Protein AF-A0AAG2UW87-F1 (afdb_monomer_lite)

Radius of gyration: 26.85 Å; chains: 1; bounding box: 68×66×51 Å

InterPro domains:
  IPR021859 XRN2-binding (XTBD) domain [PF11952] (39-91)
  IPR021859 XRN2-binding (XTBD) domain [PS51827] (38-104)

Secondary structure (DSSP, 8-state):
-----------S--PPPPPPPPPPPPPPPPPPPPHHHHHTT--TT--HHHHHHHHHHHHHHGGGS-GGGHHHHHHHHHHHHHHHHHHHHHHGGGS---------

pLDDT: mean 72.26, std 14.1, range [41.16, 89.75]

Structure (mmCIF, N/CA/C/O backbone):
data_AF-A0AAG2UW87-F1
#
_entry.id   AF-A0AAG2UW87-F1
#
loop_
_atom_site.group_PDB
_atom_site.id
_atom_site.type_symbol
_atom_site.label_atom_id
_atom_site.label_alt_id
_atom_site.label_comp_id
_atom_site.label_asym_id
_atom_site.label_entity_id
_atom_site.label_seq_id
_atom_site.pdbx_PDB_ins_code
_atom_site.Cartn_x
_atom_site.Cartn_y
_atom_site.Cartn_z
_atom_site.occupancy
_atom_site.B_iso_or_equiv
_atom_site.auth_seq_id
_atom_site.auth_comp_id
_atom_site.auth_asym_id
_atom_site.auth_atom_id
_atom_site.pdbx_PDB_model_num
ATOM 1 N N . MET A 1 1 ? 57.127 -53.146 5.539 1.00 41.16 1 MET A N 1
ATOM 2 C CA . MET A 1 1 ? 57.085 -51.710 5.195 1.00 41.16 1 MET A CA 1
ATOM 3 C C . MET A 1 1 ? 56.036 -51.546 4.105 1.00 41.16 1 MET A C 1
ATOM 5 O O . MET A 1 1 ? 56.104 -52.314 3.159 1.00 41.16 1 MET A O 1
ATOM 9 N N . ALA A 1 2 ? 55.094 -50.611 4.292 1.00 43.88 2 ALA A N 1
ATOM 10 C CA . ALA A 1 2 ? 53.933 -50.288 3.440 1.00 43.88 2 ALA A CA 1
ATOM 11 C C . ALA A 1 2 ? 52.874 -51.414 3.327 1.00 43.88 2 ALA A C 1
ATOM 13 O O . ALA A 1 2 ? 53.189 -52.532 2.960 1.00 43.88 2 ALA A O 1
ATOM 14 N N . GLY A 1 3 ? 51.601 -51.244 3.682 1.00 46.25 3 GLY A N 1
ATOM 15 C CA . GLY A 1 3 ? 50.778 -50.036 3.718 1.00 46.25 3 GLY A CA 1
ATOM 16 C C . GLY A 1 3 ? 49.658 -50.217 2.693 1.00 46.25 3 GLY A C 1
ATOM 17 O O . GLY A 1 3 ? 49.881 -49.994 1.512 1.00 46.25 3 GLY A O 1
ATOM 18 N N . GLY A 1 4 ? 48.475 -50.657 3.125 1.00 48.31 4 GLY A N 1
ATOM 19 C CA . GLY A 1 4 ? 47.350 -50.936 2.228 1.00 48.31 4 GLY A CA 1
ATOM 20 C C . GLY A 1 4 ? 46.016 -50.824 2.956 1.00 48.31 4 GLY A C 1
ATOM 21 O O . GLY A 1 4 ? 45.537 -51.793 3.524 1.00 48.31 4 GLY A O 1
ATOM 22 N N . ARG A 1 5 ? 45.504 -49.590 2.983 1.00 55.47 5 ARG A N 1
ATOM 23 C CA . ARG A 1 5 ? 44.273 -49.054 3.595 1.00 55.47 5 ARG A CA 1
ATOM 24 C C . ARG A 1 5 ? 43.124 -50.046 3.833 1.00 55.47 5 ARG A C 1
ATOM 26 O O . ARG A 1 5 ? 42.602 -50.658 2.910 1.00 55.47 5 ARG A O 1
ATOM 33 N N . LEU A 1 6 ? 42.650 -50.030 5.080 1.00 53.38 6 LEU A N 1
ATOM 34 C CA . LEU A 1 6 ? 41.305 -50.420 5.498 1.00 53.38 6 LEU A CA 1
ATOM 35 C C . LEU A 1 6 ? 40.268 -49.692 4.624 1.00 53.38 6 LEU A C 1
ATOM 37 O O . LEU A 1 6 ? 40.163 -48.466 4.681 1.00 53.38 6 LEU A O 1
ATOM 41 N N . LEU A 1 7 ? 39.502 -50.433 3.823 1.00 56.31 7 LEU A N 1
ATOM 42 C CA . LEU A 1 7 ? 38.277 -49.925 3.204 1.00 56.31 7 LEU A CA 1
ATOM 43 C C . LEU A 1 7 ? 37.167 -49.945 4.259 1.00 56.31 7 LEU A C 1
ATOM 45 O O . LEU A 1 7 ? 36.341 -50.851 4.318 1.00 56.31 7 LEU A O 1
ATOM 49 N N . LEU A 1 8 ? 37.199 -48.937 5.128 1.00 56.84 8 LEU A N 1
ATOM 50 C 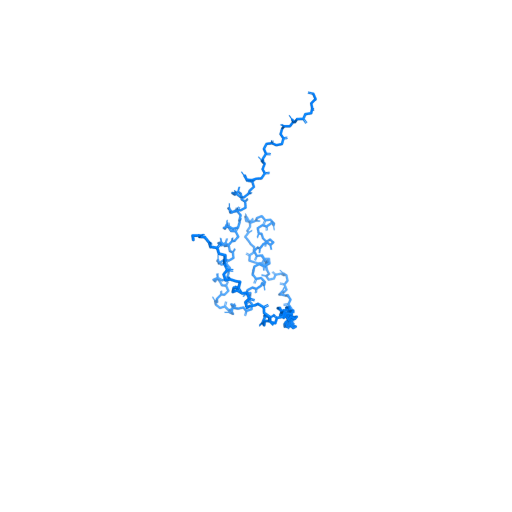CA . LEU A 1 8 ? 36.054 -48.521 5.923 1.00 56.84 8 LEU A CA 1
ATOM 51 C C . LEU A 1 8 ? 35.110 -47.763 4.979 1.00 56.84 8 LEU A C 1
ATOM 53 O O . LEU A 1 8 ? 35.346 -46.598 4.681 1.00 56.84 8 LEU A O 1
ATOM 57 N N . GLY A 1 9 ? 34.097 -48.446 4.456 1.00 50.06 9 GLY A N 1
ATOM 58 C CA . GLY A 1 9 ? 33.089 -47.861 3.569 1.00 50.06 9 GLY A CA 1
ATOM 59 C C . GLY A 1 9 ? 31.711 -48.402 3.914 1.00 50.06 9 GLY A C 1
ATOM 60 O O . GLY A 1 9 ? 31.131 -49.178 3.160 1.00 50.06 9 GLY A O 1
ATOM 61 N N . GLY A 1 10 ? 31.245 -48.082 5.120 1.00 58.00 10 GLY A N 1
ATOM 62 C CA . GLY A 1 10 ? 29.874 -48.335 5.538 1.00 58.00 10 GLY A CA 1
ATOM 63 C C . GLY A 1 10 ? 28.964 -47.242 4.994 1.00 58.00 10 GLY A C 1
ATOM 64 O O . GLY A 1 10 ? 28.747 -46.255 5.679 1.00 58.00 10 GLY A O 1
ATOM 65 N N . ASP A 1 11 ? 28.415 -47.441 3.797 1.00 59.94 11 ASP A N 1
ATOM 66 C CA . ASP A 1 11 ? 27.489 -46.489 3.161 1.00 59.94 11 ASP A CA 1
ATOM 67 C C . ASP A 1 11 ? 26.263 -47.196 2.550 1.00 59.94 11 ASP A C 1
ATOM 69 O O . ASP A 1 11 ? 25.766 -46.813 1.496 1.00 59.94 11 ASP A O 1
ATOM 73 N N . PHE A 1 12 ? 25.752 -48.259 3.188 1.00 60.62 12 PHE A N 1
ATOM 74 C CA . PHE A 1 12 ? 24.575 -48.992 2.682 1.00 60.62 12 PHE A CA 1
ATOM 75 C C . PHE A 1 12 ? 23.243 -48.653 3.385 1.00 60.62 12 PHE A C 1
ATOM 77 O O . PHE A 1 12 ? 22.250 -49.339 3.176 1.00 60.62 12 PHE A O 1
ATOM 84 N N . LEU A 1 13 ? 23.170 -47.605 4.215 1.00 60.62 13 LEU A N 1
ATOM 85 C CA . LEU A 1 13 ? 21.932 -47.258 4.942 1.00 60.62 13 LEU A CA 1
ATOM 86 C C . LEU A 1 13 ? 21.593 -45.759 4.957 1.00 60.62 13 LEU A C 1
ATOM 88 O O . LEU A 1 13 ? 21.037 -45.269 5.937 1.00 60.62 13 LEU A O 1
ATOM 92 N N . SER A 1 14 ? 21.870 -45.020 3.880 1.00 62.53 14 SER A N 1
ATOM 93 C CA . SER A 1 14 ? 21.255 -43.694 3.728 1.00 62.53 14 SER A CA 1
ATOM 94 C C . SER A 1 14 ? 19.947 -43.835 2.941 1.00 62.53 14 SER A C 1
ATOM 96 O O . SER A 1 14 ? 20.006 -44.135 1.744 1.00 62.53 14 SER A O 1
ATOM 98 N N . PRO A 1 15 ? 18.759 -43.701 3.569 1.00 72.62 15 PRO A N 1
ATOM 99 C CA . PRO A 1 15 ? 17.513 -43.664 2.816 1.00 72.62 15 PRO A CA 1
ATOM 100 C C . PRO A 1 15 ? 17.548 -42.474 1.845 1.00 72.62 15 PRO A C 1
ATOM 102 O O . PRO A 1 15 ? 18.114 -41.427 2.176 1.00 72.62 15 PRO A O 1
ATOM 105 N N . PRO A 1 16 ? 16.958 -42.611 0.645 1.00 77.38 16 PRO A N 1
ATOM 106 C CA . PRO A 1 16 ? 16.906 -41.510 -0.304 1.00 77.38 16 PRO A CA 1
ATOM 107 C C . PRO A 1 16 ? 16.221 -40.293 0.342 1.00 77.38 16 PRO A C 1
ATOM 109 O O . PRO A 1 16 ? 15.277 -40.469 1.121 1.00 77.38 16 PRO A O 1
ATOM 112 N N . PRO A 1 17 ? 16.669 -39.062 0.034 1.00 79.00 17 PRO A N 1
ATOM 113 C CA . PRO A 1 17 ? 16.019 -37.863 0.542 1.00 79.00 17 PRO A CA 1
ATOM 114 C C . PRO A 1 17 ? 14.552 -37.855 0.101 1.00 79.00 17 PRO A C 1
ATOM 116 O O . PRO A 1 17 ? 14.243 -38.071 -1.072 1.00 79.00 17 PRO A O 1
ATOM 119 N N . LEU A 1 18 ? 13.644 -37.633 1.055 1.00 82.56 18 LEU A N 1
ATOM 120 C CA . LEU A 1 18 ? 12.216 -37.519 0.768 1.00 82.56 18 LEU A CA 1
ATOM 121 C C . LEU A 1 18 ? 11.970 -36.357 -0.211 1.00 82.56 18 LEU A C 1
ATOM 123 O O . LEU A 1 18 ? 12.632 -35.319 -0.102 1.00 82.56 18 LEU A O 1
ATOM 127 N N . PRO A 1 19 ? 11.015 -36.497 -1.149 1.00 83.75 19 PRO A N 1
ATOM 128 C CA . PRO A 1 19 ? 10.620 -35.386 -2.003 1.00 83.75 19 PRO A CA 1
ATOM 129 C C . PRO A 1 19 ? 10.057 -34.233 -1.152 1.00 83.75 19 PRO A C 1
ATOM 131 O O . PRO A 1 19 ? 9.465 -34.483 -0.096 1.00 83.75 19 PRO A O 1
ATOM 134 N N . PRO A 1 20 ? 10.209 -32.972 -1.594 1.00 82.00 20 PRO A N 1
ATOM 135 C CA . PRO A 1 20 ? 9.618 -31.839 -0.895 1.00 82.00 20 PRO A CA 1
ATOM 136 C C . PRO A 1 20 ? 8.095 -32.002 -0.846 1.00 82.00 20 PRO A C 1
ATOM 138 O O . PRO A 1 20 ? 7.459 -32.272 -1.867 1.00 82.00 20 PRO A O 1
ATOM 141 N N . LEU A 1 21 ? 7.506 -31.847 0.345 1.00 82.75 21 LEU A N 1
ATOM 142 C CA . LEU A 1 21 ? 6.052 -31.808 0.485 1.00 82.75 21 LEU A CA 1
ATOM 143 C C . LEU A 1 21 ? 5.473 -30.653 -0.351 1.00 82.75 21 LEU A C 1
ATOM 145 O O . LEU A 1 21 ? 6.087 -29.581 -0.411 1.00 82.75 21 LEU A O 1
ATOM 149 N N . PRO A 1 22 ? 4.289 -30.832 -0.968 1.00 83.56 22 PRO A N 1
ATOM 150 C CA . PRO A 1 22 ? 3.595 -29.728 -1.613 1.00 83.56 22 PRO A CA 1
ATOM 151 C C . PRO A 1 22 ? 3.289 -28.638 -0.574 1.00 83.56 22 PRO A C 1
ATOM 153 O O . PRO A 1 22 ? 2.975 -28.963 0.578 1.00 83.56 22 PRO A O 1
ATOM 156 N N . PRO A 1 23 ? 3.369 -27.349 -0.951 1.00 80.12 23 PRO A N 1
ATOM 157 C CA . PRO A 1 23 ? 2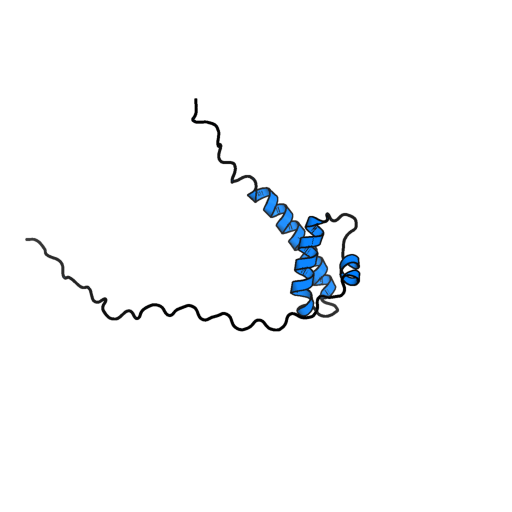.988 -26.278 -0.047 1.00 80.12 23 PRO A CA 1
ATOM 158 C C . PRO A 1 23 ? 1.520 -26.462 0.369 1.00 80.12 23 PRO A C 1
ATOM 160 O O . PRO A 1 23 ? 0.700 -26.882 -0.456 1.00 80.12 23 PRO A O 1
ATOM 163 N N . PRO A 1 24 ? 1.167 -26.164 1.632 1.00 83.00 24 PRO A N 1
ATOM 164 C CA . PRO A 1 24 ? -0.226 -26.181 2.052 1.00 83.00 24 PRO A CA 1
ATOM 165 C C . PRO A 1 24 ? -1.050 -25.236 1.162 1.00 83.00 24 PRO A C 1
ATOM 167 O O . PRO A 1 24 ? -0.512 -24.236 0.671 1.00 83.00 24 PRO A O 1
ATOM 170 N N . PRO A 1 25 ? -2.347 -25.520 0.946 1.00 82.19 25 PRO A N 1
ATOM 171 C CA . PRO A 1 25 ? -3.215 -24.604 0.222 1.00 82.19 25 PRO A CA 1
ATOM 172 C C . PRO A 1 25 ? -3.184 -23.243 0.922 1.00 82.19 25 PRO A C 1
ATOM 174 O O . PRO A 1 25 ? -3.436 -23.145 2.125 1.00 82.19 25 PRO A O 1
ATOM 177 N N . LEU A 1 26 ? -2.821 -22.204 0.168 1.00 78.06 26 LEU A N 1
ATOM 178 C CA . LEU A 1 26 ? -2.813 -20.836 0.672 1.00 78.06 26 LEU A CA 1
ATOM 179 C C . LEU A 1 26 ? -4.226 -20.492 1.172 1.00 78.06 26 LEU A C 1
ATOM 181 O O . LEU A 1 26 ? -5.200 -20.813 0.482 1.00 78.06 26 LEU A O 1
ATOM 185 N N . PRO A 1 27 ? -4.366 -19.850 2.346 1.00 81.44 27 PRO A N 1
ATOM 186 C CA . PRO A 1 27 ? -5.660 -19.338 2.768 1.00 81.44 27 PRO A CA 1
ATOM 187 C C . PRO A 1 27 ? -6.208 -18.383 1.694 1.00 81.44 27 PRO A C 1
ATOM 189 O O . PRO A 1 27 ? -5.420 -17.713 1.016 1.00 81.44 27 PRO A O 1
ATOM 192 N N . PRO A 1 28 ? -7.539 -18.309 1.518 1.00 79.56 28 PRO A N 1
ATOM 193 C CA . PRO A 1 28 ? -8.138 -17.382 0.570 1.00 79.56 28 PRO A CA 1
ATOM 194 C C . PRO A 1 28 ? -7.671 -15.961 0.896 1.00 79.56 28 PRO A C 1
ATOM 196 O O . PRO A 1 28 ? -7.843 -15.481 2.018 1.00 79.56 28 PRO A O 1
ATOM 199 N N . LEU A 1 29 ? -7.030 -15.316 -0.081 1.00 72.00 29 LEU A N 1
ATOM 200 C CA . LEU A 1 29 ? -6.551 -13.947 0.053 1.00 72.00 29 LEU A CA 1
ATOM 201 C C . LEU A 1 29 ? -7.761 -13.045 0.358 1.00 72.00 29 LEU A C 1
ATOM 203 O O . LEU A 1 29 ? -8.770 -13.155 -0.348 1.00 72.00 29 LEU A O 1
ATOM 207 N N . PRO A 1 30 ? -7.707 -12.178 1.388 1.00 76.69 30 PRO A N 1
ATOM 208 C CA . PRO A 1 30 ? -8.781 -11.228 1.638 1.00 76.69 30 PRO A CA 1
ATOM 209 C C . PRO A 1 30 ? -9.037 -10.383 0.381 1.00 76.69 30 PRO A C 1
ATOM 211 O O . PRO A 1 30 ? -8.098 -10.125 -0.382 1.00 76.69 30 PRO A O 1
ATOM 214 N N . PRO A 1 31 ? -10.293 -9.959 0.144 1.00 75.38 31 PRO A N 1
ATOM 215 C CA . PRO A 1 31 ? -10.616 -9.129 -1.005 1.00 75.38 31 PRO A CA 1
ATOM 216 C C . PRO A 1 31 ? -9.707 -7.893 -1.007 1.00 75.38 31 PRO A C 1
ATOM 218 O O . PRO A 1 31 ? -9.482 -7.3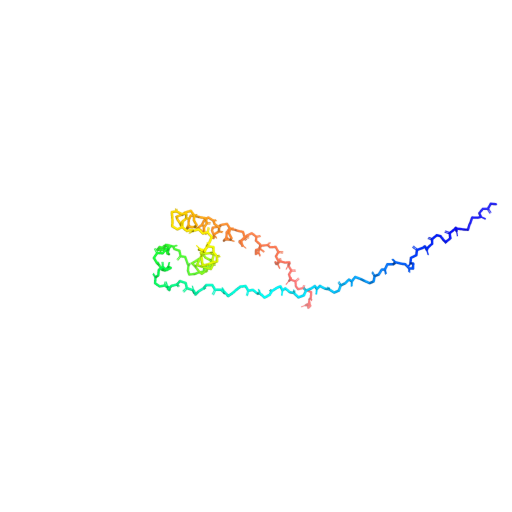08 0.060 1.00 75.38 31 PRO A O 1
ATOM 221 N N . PRO A 1 32 ? -9.157 -7.506 -2.173 1.00 68.56 32 PRO A N 1
ATOM 222 C CA . PRO A 1 32 ? -8.310 -6.330 -2.252 1.00 68.56 32 PRO A CA 1
ATOM 223 C C . PRO A 1 32 ? -9.100 -5.126 -1.721 1.00 68.56 32 PRO A C 1
ATOM 225 O O . PRO A 1 32 ? -10.275 -4.968 -2.074 1.00 68.56 32 PRO A O 1
ATOM 228 N N . PRO A 1 33 ? -8.500 -4.292 -0.854 1.00 63.94 33 PRO A N 1
ATOM 229 C CA . PRO A 1 33 ? -9.163 -3.087 -0.390 1.00 63.94 33 PRO A CA 1
ATOM 230 C C . PRO A 1 33 ? -9.548 -2.228 -1.603 1.00 63.94 33 PRO A C 1
ATOM 232 O O . PRO A 1 33 ? -8.805 -2.207 -2.591 1.00 63.94 33 PRO A O 1
ATOM 235 N N . PRO A 1 34 ? -10.701 -1.538 -1.557 1.00 65.19 34 PRO A N 1
ATOM 236 C CA . PRO A 1 34 ? -11.153 -0.715 -2.666 1.00 65.19 34 PRO A CA 1
ATOM 237 C C . PRO A 1 34 ? -10.060 0.298 -3.022 1.00 65.19 34 PRO A C 1
ATOM 239 O O . PRO A 1 34 ? -9.634 1.092 -2.184 1.00 65.19 34 PRO A O 1
ATOM 242 N N . GLU A 1 35 ? -9.622 0.264 -4.282 1.00 59.12 35 GLU A N 1
ATOM 243 C CA . GLU A 1 35 ? -8.575 1.120 -4.850 1.00 59.12 35 GLU A CA 1
ATOM 244 C C . GLU A 1 35 ? -8.649 2.618 -4.469 1.00 59.12 35 GLU A C 1
ATOM 246 O O . GLU A 1 35 ? -7.581 3.184 -4.222 1.00 59.12 35 GLU A O 1
ATOM 251 N N . PRO A 1 36 ? -9.827 3.272 -4.309 1.00 61.62 36 PRO A N 1
ATOM 252 C CA . PRO A 1 36 ? -9.884 4.676 -3.877 1.00 61.62 36 PRO A CA 1
ATOM 253 C C . PRO A 1 36 ? -9.301 4.951 -2.484 1.00 61.62 36 PRO A C 1
ATOM 255 O O . PRO A 1 36 ? -8.837 6.060 -2.235 1.00 61.62 36 PRO A O 1
ATOM 258 N N . VAL A 1 37 ? -9.291 3.969 -1.576 1.00 67.25 37 VAL A N 1
ATOM 259 C CA . VAL A 1 37 ? -8.711 4.142 -0.230 1.00 67.25 37 VAL A CA 1
ATOM 260 C C . VAL A 1 37 ? -7.186 4.123 -0.289 1.00 67.25 37 VAL A C 1
ATOM 262 O O . VAL A 1 37 ? -6.526 4.732 0.540 1.00 67.25 37 VAL A O 1
ATOM 265 N N . LEU A 1 38 ? -6.602 3.445 -1.278 1.00 71.94 38 LEU A N 1
ATOM 266 C CA . LEU A 1 38 ? -5.150 3.372 -1.416 1.00 71.94 38 LEU A CA 1
ATOM 267 C C . LEU A 1 38 ? -4.593 4.685 -1.961 1.00 71.94 38 LEU A C 1
ATOM 269 O O . LEU A 1 38 ? -3.603 5.181 -1.437 1.00 71.94 38 LEU A O 1
ATOM 273 N N . GLU A 1 39 ? -5.249 5.282 -2.959 1.00 80.19 39 GLU A N 1
ATOM 274 C CA . GLU A 1 39 ? -4.831 6.566 -3.546 1.00 80.19 39 GLU A CA 1
ATOM 275 C C . GLU A 1 39 ? -4.741 7.693 -2.502 1.00 80.19 39 GLU A C 1
ATOM 277 O O . GLU A 1 39 ? -3.903 8.581 -2.627 1.00 80.19 39 GLU A O 1
ATOM 282 N N . GLN A 1 40 ? -5.515 7.621 -1.413 1.00 82.81 40 GLN A N 1
ATOM 283 C CA . GLN A 1 40 ? -5.441 8.590 -0.313 1.00 82.81 40 GLN A CA 1
ATOM 284 C C . GLN A 1 40 ? -4.104 8.542 0.462 1.00 82.81 40 GLN A C 1
ATOM 286 O O . GLN A 1 40 ? -3.777 9.478 1.190 1.00 82.81 40 GLN A O 1
ATOM 291 N N . TRP A 1 41 ? -3.347 7.444 0.351 1.00 82.81 41 TRP A N 1
ATOM 292 C CA . TRP A 1 41 ? -2.052 7.243 1.015 1.00 82.81 41 TRP A CA 1
ATOM 293 C C . TRP A 1 41 ? -0.852 7.560 0.1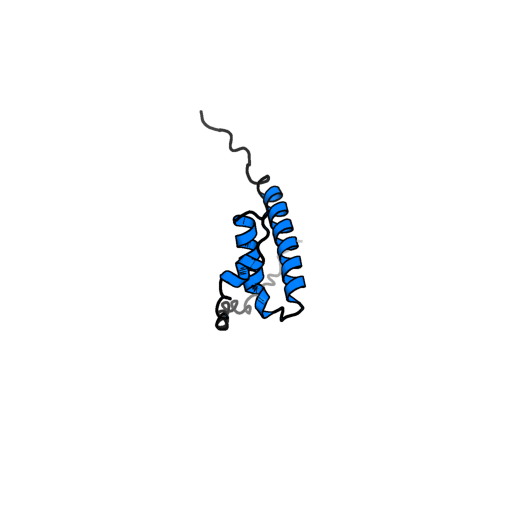13 1.00 82.81 41 TRP A C 1
ATOM 295 O O . TRP A 1 41 ? 0.297 7.502 0.570 1.00 82.81 41 TRP A O 1
ATOM 305 N N . ARG A 1 42 ? -1.107 7.893 -1.156 1.00 84.94 42 ARG A N 1
ATOM 306 C CA . ARG A 1 42 ? -0.088 8.295 -2.125 1.00 84.94 42 ARG A CA 1
ATOM 307 C C . ARG A 1 42 ? 0.411 9.706 -1.814 1.00 84.94 42 ARG A C 1
ATOM 309 O O . ARG A 1 42 ? -0.386 10.616 -1.586 1.00 84.94 42 ARG A O 1
ATOM 316 N N . TYR A 1 43 ? 1.728 9.919 -1.846 1.00 84.12 43 TYR A N 1
ATOM 317 C CA . TYR A 1 43 ? 2.279 11.274 -1.728 1.00 84.12 43 TYR A CA 1
ATOM 318 C C . TYR A 1 43 ? 2.279 11.993 -3.082 1.00 84.12 43 TYR A C 1
ATOM 320 O O . TYR A 1 43 ? 2.578 11.400 -4.115 1.00 84.12 43 TYR A O 1
ATOM 328 N N . SER A 1 44 ? 2.026 13.305 -3.086 1.00 79.44 44 SER A N 1
ATOM 329 C CA . SER A 1 44 ? 2.006 14.117 -4.318 1.00 79.44 44 SER A CA 1
ATOM 330 C C . SER A 1 44 ? 3.352 14.172 -5.053 1.00 79.44 44 SER A C 1
ATOM 332 O O . SER A 1 44 ? 3.389 14.477 -6.238 1.00 79.44 44 SER A O 1
ATOM 334 N N . HIS A 1 45 ? 4.455 13.908 -4.348 1.00 79.31 45 HIS A N 1
ATOM 335 C CA . HIS A 1 45 ? 5.823 13.918 -4.875 1.00 79.31 45 HIS A CA 1
ATOM 336 C C . HIS A 1 45 ? 6.386 12.502 -5.113 1.00 79.31 45 HIS A C 1
ATOM 338 O O . HIS A 1 45 ? 7.577 12.352 -5.374 1.00 79.31 45 HIS A O 1
ATOM 344 N N . GLU A 1 46 ? 5.555 11.463 -4.997 1.00 79.81 46 GLU A N 1
ATOM 345 C CA . GLU A 1 46 ? 5.947 10.067 -5.210 1.00 79.81 46 GLU A CA 1
ATOM 346 C C . GLU A 1 46 ? 5.796 9.665 -6.686 1.00 79.81 46 GLU A C 1
ATOM 348 O O . GLU A 1 46 ? 4.766 9.915 -7.319 1.00 79.81 46 GLU A O 1
ATOM 353 N N . SER A 1 47 ? 6.822 9.005 -7.233 1.00 83.75 47 SER A N 1
ATOM 354 C CA . SER A 1 47 ? 6.800 8.479 -8.607 1.00 83.75 47 SER A CA 1
ATOM 355 C C . SER A 1 47 ? 5.880 7.258 -8.726 1.00 83.75 47 SER A C 1
ATOM 357 O O . SER A 1 47 ? 5.758 6.487 -7.776 1.00 83.75 47 SER A O 1
ATOM 359 N N . ASP A 1 48 ? 5.305 6.994 -9.904 1.00 84.19 48 ASP A N 1
ATOM 360 C CA . ASP A 1 48 ? 4.393 5.849 -10.108 1.00 84.19 48 ASP A CA 1
ATOM 361 C C . ASP A 1 48 ? 5.022 4.494 -9.748 1.00 84.19 48 ASP A C 1
ATOM 363 O O . ASP A 1 48 ? 4.358 3.616 -9.201 1.00 84.19 48 ASP A O 1
ATOM 367 N N . TRP A 1 49 ? 6.326 4.331 -9.991 1.00 82.12 49 TRP A N 1
ATOM 368 C CA . TRP A 1 49 ? 7.055 3.114 -9.627 1.00 82.12 49 TRP A CA 1
ATOM 369 C C . TRP A 1 49 ? 7.199 2.937 -8.109 1.00 82.12 49 TRP A C 1
ATOM 371 O O . TRP A 1 49 ? 6.982 1.845 -7.581 1.00 82.12 49 TRP A O 1
ATOM 381 N N . GLN A 1 50 ? 7.519 4.024 -7.399 1.00 84.69 50 GLN A N 1
ATOM 382 C CA . GLN A 1 50 ? 7.596 4.037 -5.936 1.00 84.69 50 GLN A CA 1
ATOM 383 C C . GLN A 1 50 ? 6.219 3.727 -5.340 1.00 84.69 50 GLN A C 1
ATOM 385 O O . GLN A 1 50 ? 6.102 2.844 -4.487 1.00 84.69 50 GLN A O 1
ATOM 390 N N . TRP A 1 51 ? 5.176 4.350 -5.896 1.00 87.31 51 TRP A N 1
ATOM 391 C CA . TRP A 1 51 ? 3.798 4.115 -5.492 1.00 87.31 51 TRP A CA 1
ATOM 392 C C . TRP A 1 51 ? 3.370 2.661 -5.712 1.00 87.31 51 TRP A C 1
ATOM 394 O O . TRP A 1 51 ? 2.797 2.048 -4.814 1.00 87.31 51 TRP A O 1
ATOM 404 N N . ALA A 1 52 ? 3.703 2.052 -6.853 1.00 85.75 52 ALA A N 1
ATOM 405 C CA . ALA A 1 52 ? 3.367 0.656 -7.142 1.00 85.75 52 ALA A CA 1
ATOM 406 C C . ALA A 1 52 ? 4.003 -0.333 -6.142 1.00 85.75 52 ALA A C 1
ATOM 408 O O . ALA A 1 52 ? 3.336 -1.259 -5.657 1.00 85.75 52 ALA A O 1
ATOM 409 N N . LEU A 1 53 ? 5.276 -0.121 -5.787 1.00 86.56 53 LEU A N 1
ATOM 410 C CA . LEU A 1 53 ? 5.979 -0.907 -4.767 1.00 86.56 53 LEU A CA 1
ATOM 411 C C . LEU A 1 53 ? 5.339 -0.738 -3.390 1.00 86.56 53 LEU A C 1
ATOM 413 O O . LEU A 1 53 ? 5.051 -1.724 -2.700 1.00 86.56 53 LEU A O 1
ATOM 417 N N . ARG A 1 54 ? 5.077 0.513 -3.014 1.00 89.25 54 ARG A N 1
ATOM 418 C CA . ARG A 1 54 ? 4.516 0.867 -1.716 1.00 89.25 54 A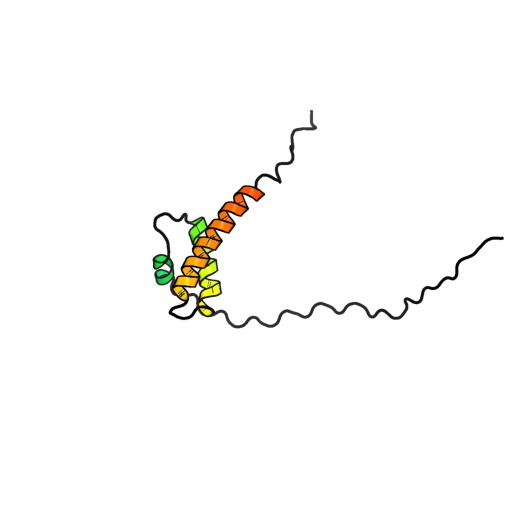RG A CA 1
ATOM 419 C C . ARG A 1 54 ? 3.087 0.347 -1.559 1.00 89.25 54 ARG A C 1
ATOM 421 O O . ARG A 1 54 ? 2.785 -0.300 -0.559 1.00 89.25 54 ARG A O 1
ATOM 428 N N . ARG A 1 55 ? 2.242 0.501 -2.581 1.00 87.00 55 ARG A N 1
ATOM 429 C CA . ARG A 1 55 ? 0.879 -0.053 -2.655 1.00 87.00 55 ARG A CA 1
ATOM 430 C C . ARG A 1 55 ? 0.877 -1.568 -2.457 1.00 87.00 55 ARG A C 1
ATOM 432 O O . ARG A 1 55 ? 0.084 -2.087 -1.669 1.00 87.00 55 ARG A O 1
ATOM 439 N N . SER A 1 56 ? 1.794 -2.273 -3.119 1.00 86.75 56 SER A N 1
ATOM 440 C CA . SER A 1 56 ? 1.953 -3.727 -2.982 1.00 86.75 56 SER A CA 1
ATOM 441 C C . SER A 1 56 ? 2.429 -4.136 -1.584 1.00 86.75 56 SER A C 1
ATOM 443 O O . SER A 1 56 ? 2.074 -5.205 -1.084 1.00 86.75 56 SER A O 1
ATOM 445 N N . PHE A 1 57 ? 3.245 -3.305 -0.932 1.00 87.19 57 PHE A N 1
ATOM 446 C CA . PHE A 1 57 ? 3.668 -3.519 0.450 1.00 87.19 57 PHE A CA 1
ATOM 447 C C . PHE A 1 57 ? 2.507 -3.318 1.430 1.00 87.19 57 PHE A C 1
ATOM 449 O O . PHE A 1 57 ? 2.259 -4.187 2.267 1.00 87.19 57 PHE A O 1
ATOM 456 N N . ILE A 1 58 ? 1.765 -2.219 1.284 1.00 87.00 58 ILE A N 1
ATOM 457 C CA . ILE A 1 58 ? 0.621 -1.876 2.132 1.00 87.00 58 ILE A CA 1
ATOM 458 C C . ILE A 1 58 ? -0.460 -2.955 2.025 1.00 87.00 58 ILE A C 1
ATOM 460 O O . ILE A 1 58 ? -0.871 -3.486 3.050 1.00 87.00 58 ILE A O 1
ATOM 464 N N . CYS A 1 59 ? -0.858 -3.363 0.813 1.00 85.06 59 CYS A N 1
ATOM 465 C CA . CYS A 1 59 ? -1.897 -4.387 0.624 1.00 85.06 59 CYS A CA 1
ATOM 466 C C . CYS A 1 59 ? -1.536 -5.730 1.274 1.00 85.06 59 CYS A C 1
ATOM 468 O O . CYS A 1 59 ? -2.410 -6.404 1.814 1.00 85.06 59 CYS A O 1
ATOM 470 N N . ARG A 1 60 ? -0.253 -6.112 1.252 1.00 85.38 60 ARG A N 1
ATOM 471 C CA . ARG A 1 60 ? 0.221 -7.367 1.854 1.00 85.38 60 ARG A CA 1
ATOM 472 C C . ARG A 1 60 ? 0.260 -7.342 3.375 1.00 85.38 60 ARG A C 1
ATOM 474 O O . ARG A 1 60 ? 0.136 -8.394 3.975 1.00 85.38 60 ARG A O 1
ATOM 481 N N . HIS A 1 61 ? 0.443 -6.180 3.995 1.00 85.44 61 HIS A N 1
ATOM 482 C CA . HIS A 1 61 ? 0.587 -6.079 5.451 1.00 85.44 61 HIS A CA 1
ATOM 483 C C . HIS A 1 61 ? -0.639 -5.469 6.132 1.00 85.44 61 HIS A C 1
ATOM 485 O O . HIS A 1 61 ? -0.728 -5.505 7.356 1.00 85.44 61 HIS A O 1
ATOM 491 N N . LEU A 1 62 ? -1.607 -4.962 5.364 1.00 82.88 62 LEU A N 1
ATOM 492 C CA . LEU A 1 62 ? -2.812 -4.315 5.883 1.00 82.88 62 LEU A CA 1
ATOM 493 C C . LEU A 1 62 ? -3.551 -5.188 6.908 1.00 82.88 62 LEU A C 1
ATOM 495 O O . LEU A 1 62 ? -4.011 -4.698 7.932 1.00 82.88 62 LEU A O 1
ATOM 499 N N . HIS A 1 63 ? -3.621 -6.498 6.653 1.00 80.75 63 HIS A N 1
ATOM 500 C CA . HIS A 1 63 ? -4.302 -7.457 7.525 1.00 80.75 63 HIS A CA 1
ATOM 501 C C . HIS A 1 63 ? -3.600 -7.674 8.876 1.00 80.75 63 HIS A C 1
ATOM 503 O O . HIS A 1 63 ? -4.229 -8.143 9.820 1.00 80.75 63 HIS A O 1
ATOM 509 N N . SER A 1 64 ? -2.307 -7.358 8.977 1.00 83.56 64 SER A N 1
ATOM 510 C CA . SER A 1 64 ? -1.512 -7.519 10.202 1.00 83.56 64 SER A CA 1
ATOM 511 C C . SER A 1 64 ? -1.504 -6.263 11.076 1.00 83.56 64 SER A C 1
ATOM 513 O O . SER A 1 64 ? -1.070 -6.330 12.223 1.00 83.56 64 SER A O 1
ATOM 515 N N . TYR A 1 65 ? -1.982 -5.127 10.556 1.00 80.06 65 TYR A N 1
ATOM 516 C CA . TYR A 1 65 ? -1.933 -3.822 11.221 1.00 80.06 65 TYR A CA 1
ATOM 517 C C . TYR A 1 65 ? -3.341 -3.210 11.329 1.00 80.06 65 TYR A C 1
ATOM 519 O O . TYR A 1 65 ? -3.703 -2.338 10.537 1.00 80.06 65 TYR A O 1
ATOM 527 N N . PRO A 1 66 ? -4.169 -3.646 12.299 1.00 77.50 66 PRO A N 1
ATOM 528 C CA . PRO A 1 66 ? -5.508 -3.098 12.471 1.00 77.50 66 PRO A CA 1
ATOM 529 C C . PRO A 1 66 ? -5.484 -1.676 13.061 1.00 77.50 66 PRO A C 1
ATOM 531 O O . PRO A 1 66 ? -4.808 -1.397 14.053 1.00 77.50 66 PRO A O 1
ATOM 534 N N . GLY A 1 67 ? -6.290 -0.782 12.481 1.00 74.56 67 GLY A N 1
ATOM 535 C CA . GLY A 1 67 ? -6.646 0.517 13.062 1.00 74.56 67 GLY A CA 1
ATOM 536 C C . GLY A 1 67 ? -5.455 1.444 13.321 1.00 74.56 67 GLY A C 1
ATOM 537 O O . GLY A 1 67 ? -4.853 1.963 12.387 1.00 74.56 67 GLY A O 1
ATOM 538 N N . ALA A 1 68 ? -5.126 1.670 14.597 1.00 71.38 68 ALA A N 1
ATOM 539 C CA . ALA A 1 68 ? -4.107 2.633 15.037 1.00 71.38 68 ALA A CA 1
ATOM 540 C C . ALA A 1 68 ? -2.682 2.303 14.555 1.00 71.38 68 ALA A C 1
ATOM 542 O O . ALA A 1 68 ? -1.831 3.185 14.493 1.00 71.38 68 ALA A O 1
ATOM 543 N N . ALA A 1 69 ? -2.425 1.047 14.183 1.00 82.06 69 ALA A N 1
ATOM 544 C CA . ALA A 1 69 ? -1.133 0.621 13.655 1.00 82.06 69 ALA A CA 1
ATOM 545 C C . ALA A 1 69 ? -0.991 0.877 12.138 1.00 82.06 69 ALA A C 1
ATOM 547 O O . ALA A 1 69 ? 0.081 0.668 11.571 1.00 82.06 69 ALA A O 1
ATOM 548 N N . LEU A 1 70 ? -2.049 1.362 11.474 1.00 84.31 70 LEU A N 1
ATOM 549 C CA . LEU A 1 70 ? -2.016 1.713 10.054 1.00 84.31 70 LEU A CA 1
ATOM 550 C C . LEU A 1 70 ? -1.016 2.843 9.777 1.00 84.31 70 LEU A C 1
ATOM 552 O O . LEU A 1 70 ? -0.283 2.776 8.797 1.00 84.31 70 LEU A O 1
ATOM 556 N N . ASP A 1 71 ? -0.922 3.837 10.662 1.00 85.44 71 ASP A N 1
ATOM 557 C CA . ASP A 1 71 ? 0.047 4.932 10.526 1.00 85.44 71 ASP A CA 1
ATOM 558 C C . ASP A 1 71 ? 1.497 4.414 10.567 1.00 85.44 71 ASP A C 1
ATOM 560 O O . ASP A 1 71 ? 2.328 4.776 9.733 1.00 85.44 71 ASP A O 1
ATOM 564 N N . GLN A 1 72 ? 1.769 3.438 11.443 1.00 88.56 72 GLN A N 1
ATOM 565 C CA . GLN A 1 72 ? 3.062 2.749 11.489 1.00 88.56 72 GLN A CA 1
ATOM 566 C C . GLN A 1 72 ? 3.341 1.974 10.199 1.00 88.56 72 GLN A C 1
ATOM 568 O O . GLN A 1 72 ? 4.466 2.004 9.702 1.00 88.56 72 GLN A O 1
ATOM 573 N N . LEU A 1 73 ? 2.332 1.307 9.629 1.00 89.44 73 LEU A N 1
ATOM 574 C CA . LEU A 1 73 ? 2.473 0.618 8.346 1.00 89.44 73 LEU A CA 1
ATOM 575 C C . LEU A 1 73 ? 2.773 1.606 7.207 1.00 89.44 73 LEU A C 1
ATOM 577 O O . LEU A 1 73 ? 3.626 1.333 6.358 1.00 89.44 73 LEU A O 1
ATOM 581 N N . LEU A 1 74 ? 2.112 2.765 7.191 1.00 87.69 74 LEU A N 1
ATOM 582 C CA . LEU A 1 74 ? 2.343 3.809 6.193 1.00 87.69 74 LEU A CA 1
ATOM 583 C C . LEU A 1 74 ? 3.754 4.397 6.305 1.00 87.69 74 LEU A C 1
ATOM 585 O O . LEU A 1 74 ? 4.419 4.540 5.272 1.00 87.69 74 LEU A O 1
ATOM 589 N N . ALA A 1 75 ? 4.232 4.655 7.523 1.00 88.56 75 ALA A N 1
ATOM 590 C CA . ALA A 1 75 ? 5.597 5.105 7.783 1.00 88.56 75 ALA A CA 1
ATOM 591 C C . ALA A 1 75 ? 6.637 4.043 7.379 1.00 88.56 75 ALA A C 1
ATOM 593 O O . ALA A 1 75 ? 7.605 4.351 6.678 1.00 88.56 75 ALA A O 1
ATOM 594 N N . LEU A 1 76 ? 6.407 2.777 7.745 1.00 89.75 76 LEU A N 1
ATOM 595 C CA . LEU A 1 76 ? 7.284 1.659 7.393 1.00 89.75 76 LEU A CA 1
ATOM 596 C C . LEU A 1 76 ? 7.356 1.459 5.877 1.00 89.75 76 LEU A C 1
ATOM 598 O O . LEU A 1 76 ? 8.443 1.281 5.335 1.00 89.75 76 LEU A O 1
ATOM 602 N N . SER A 1 77 ? 6.217 1.533 5.184 1.00 88.81 77 SER A N 1
ATOM 603 C CA . SER A 1 77 ? 6.171 1.401 3.726 1.00 88.81 77 SER A CA 1
ATOM 604 C C . SER A 1 77 ? 6.955 2.514 3.022 1.00 88.81 77 SER A C 1
ATOM 606 O O . SER A 1 77 ? 7.650 2.235 2.053 1.00 88.81 77 SER A O 1
ATOM 608 N N . ALA A 1 78 ? 6.915 3.752 3.530 1.00 86.38 78 ALA A N 1
ATOM 609 C CA . ALA A 1 78 ? 7.686 4.865 2.975 1.00 86.38 78 ALA A CA 1
ATOM 610 C C . ALA A 1 78 ? 9.198 4.666 3.181 1.00 86.38 78 ALA A C 1
ATOM 612 O O . ALA A 1 78 ? 9.981 4.800 2.240 1.00 86.38 78 ALA A O 1
ATOM 613 N N . ALA A 1 79 ? 9.609 4.281 4.394 1.00 86.06 79 ALA A N 1
ATOM 614 C CA . ALA A 1 79 ? 11.008 3.987 4.703 1.00 86.06 79 ALA A CA 1
ATOM 615 C C . ALA A 1 79 ? 11.543 2.795 3.888 1.00 86.06 79 ALA A C 1
ATOM 617 O O . ALA A 1 79 ? 12.667 2.838 3.384 1.00 86.06 79 ALA A O 1
ATOM 618 N N . TRP A 1 80 ? 10.725 1.756 3.709 1.00 86.62 80 TRP A N 1
ATOM 619 C CA . TRP A 1 80 ? 11.072 0.580 2.917 1.00 86.62 80 TRP A CA 1
ATOM 620 C C . TRP A 1 80 ? 11.235 0.915 1.432 1.00 86.62 80 TRP A C 1
ATOM 622 O O . TRP A 1 80 ? 12.251 0.550 0.845 1.00 86.62 80 TRP A O 1
ATOM 632 N N . THR A 1 81 ? 10.303 1.663 0.832 1.00 85.88 81 THR A N 1
ATOM 633 C CA . THR A 1 81 ? 10.420 2.088 -0.573 1.00 85.88 81 THR A CA 1
ATOM 634 C C . THR A 1 81 ? 11.669 2.943 -0.800 1.00 85.88 81 THR A C 1
ATOM 636 O O . THR A 1 81 ? 12.370 2.739 -1.792 1.00 85.88 81 THR A O 1
ATOM 639 N N . ASN A 1 82 ? 12.011 3.828 0.144 1.00 82.12 82 ASN A N 1
ATOM 640 C CA . ASN A 1 82 ? 13.257 4.600 0.091 1.00 82.12 82 ASN A CA 1
ATOM 641 C C . ASN A 1 82 ? 14.497 3.693 0.129 1.00 82.12 82 ASN A C 1
ATOM 643 O O . ASN A 1 82 ? 15.417 3.879 -0.665 1.00 82.12 82 ASN A O 1
ATOM 647 N N . HIS A 1 83 ? 14.513 2.683 1.005 1.00 77.44 83 HIS A N 1
ATOM 648 C CA . HIS A 1 83 ? 15.620 1.730 1.093 1.00 77.44 83 HIS A CA 1
ATOM 649 C C . HIS A 1 83 ? 15.759 0.872 -0.174 1.00 77.44 83 HIS A C 1
ATOM 651 O O . HIS A 1 83 ? 16.870 0.658 -0.652 1.00 77.44 83 HIS A O 1
ATOM 657 N N . VAL A 1 84 ? 14.648 0.395 -0.746 1.00 77.69 84 VAL A N 1
ATOM 658 C CA . VAL A 1 84 ? 14.654 -0.373 -2.004 1.00 77.69 84 VAL A CA 1
ATOM 659 C C . VAL A 1 84 ? 15.166 0.487 -3.158 1.00 77.69 84 VAL A C 1
ATOM 661 O O . VAL A 1 84 ? 16.017 0.031 -3.914 1.00 77.69 84 VAL A O 1
ATOM 664 N N . PHE A 1 85 ? 14.717 1.740 -3.265 1.00 68.50 85 PHE A N 1
ATOM 665 C CA . PHE A 1 85 ? 15.167 2.649 -4.321 1.00 68.50 85 PHE A CA 1
ATOM 666 C C . PHE A 1 85 ? 16.668 2.959 -4.217 1.00 68.50 85 PHE A C 1
ATOM 668 O O . PHE A 1 85 ? 17.383 2.875 -5.213 1.00 68.50 85 PHE A O 1
ATOM 675 N N . LEU A 1 86 ? 17.166 3.245 -3.009 1.00 66.06 86 LEU A N 1
ATOM 676 C CA . LEU A 1 86 ? 18.595 3.467 -2.775 1.00 66.06 86 LEU A CA 1
ATOM 677 C C . LEU A 1 86 ? 19.413 2.197 -3.051 1.00 66.06 86 LEU A C 1
ATOM 679 O O . LEU A 1 86 ? 20.442 2.280 -3.711 1.00 66.06 86 LEU A O 1
ATOM 683 N N . GLY A 1 87 ? 18.935 1.025 -2.624 1.00 61.22 87 GLY A N 1
ATOM 684 C CA . GLY A 1 87 ? 19.599 -0.263 -2.853 1.00 61.22 87 GLY A CA 1
ATOM 685 C C . GLY A 1 87 ? 19.637 -0.700 -4.323 1.00 61.22 87 GLY A C 1
ATOM 686 O O . GLY A 1 87 ? 20.615 -1.313 -4.749 1.00 61.22 87 GLY A O 1
ATOM 687 N N . CYS A 1 88 ? 18.624 -0.357 -5.125 1.00 56.31 88 CYS A N 1
ATOM 688 C CA . CYS A 1 88 ? 18.606 -0.653 -6.560 1.00 56.31 88 CYS A CA 1
ATOM 689 C C . CYS A 1 88 ? 19.684 0.120 -7.333 1.00 56.31 88 CYS A C 1
ATOM 691 O O . CYS A 1 88 ? 20.276 -0.438 -8.254 1.00 56.31 88 CYS A O 1
ATOM 693 N N . SER A 1 89 ? 19.991 1.358 -6.937 1.00 53.12 89 SER A N 1
ATOM 694 C CA . SER A 1 89 ? 21.032 2.167 -7.586 1.00 53.12 89 SER A CA 1
ATOM 695 C C . SER A 1 89 ? 22.446 1.619 -7.362 1.00 53.12 89 SER A C 1
ATOM 697 O O . SER A 1 89 ? 23.279 1.733 -8.252 1.00 53.12 89 SER A O 1
ATOM 699 N N . PHE A 1 90 ? 22.711 0.967 -6.222 1.00 49.41 90 PHE A N 1
ATOM 700 C CA . PHE A 1 90 ? 24.012 0.334 -5.954 1.00 49.41 90 PHE A CA 1
ATOM 701 C C . PHE A 1 90 ? 24.198 -1.012 -6.671 1.00 49.41 90 PHE A C 1
ATOM 703 O O . PHE A 1 90 ? 25.325 -1.437 -6.885 1.00 49.41 90 PHE A O 1
ATOM 710 N N . HIS A 1 91 ? 23.114 -1.689 -7.065 1.00 47.25 91 HIS A N 1
ATOM 711 C CA . HIS A 1 91 ? 23.186 -2.992 -7.741 1.00 47.25 91 HIS A CA 1
ATOM 712 C C . HIS A 1 91 ? 23.241 -2.912 -9.273 1.00 47.25 91 HIS A C 1
ATOM 714 O O . HIS A 1 91 ? 23.542 -3.914 -9.924 1.00 47.25 91 HIS A O 1
ATOM 720 N N . ILE A 1 92 ? 22.955 -1.751 -9.868 1.00 52.22 92 ILE A N 1
ATOM 721 C CA . ILE A 1 92 ? 23.047 -1.568 -11.326 1.00 52.22 92 ILE A CA 1
ATOM 722 C C . ILE A 1 92 ? 24.506 -1.322 -11.764 1.00 52.22 92 ILE A C 1
ATOM 724 O O . ILE A 1 92 ? 24.845 -1.571 -12.917 1.00 52.22 92 ILE A O 1
ATOM 728 N N . GLU A 1 93 ? 25.402 -0.963 -10.839 1.00 52.69 93 GLU A N 1
ATOM 729 C CA . GLU A 1 93 ? 26.822 -0.687 -11.117 1.00 52.69 93 GLU A CA 1
ATOM 730 C C . GLU A 1 93 ? 27.760 -1.911 -10.974 1.00 52.69 93 GLU A C 1
ATOM 732 O O . GLU A 1 93 ? 28.971 -1.754 -10.940 1.00 52.69 93 GLU A O 1
ATOM 737 N N . GLU A 1 94 ? 27.263 -3.155 -10.908 1.00 53.22 94 GLU A N 1
ATOM 738 C CA . GLU A 1 94 ? 28.155 -4.341 -10.842 1.00 53.22 94 GLU A CA 1
ATOM 739 C C . GLU A 1 94 ? 27.828 -5.443 -11.867 1.00 53.22 94 GLU A C 1
ATOM 741 O O . GLU A 1 94 ? 28.203 -6.607 -11.720 1.00 53.22 94 GLU A O 1
ATOM 746 N N . ARG A 1 95 ? 27.152 -5.101 -12.972 1.00 48.97 95 ARG A N 1
ATOM 747 C CA . ARG A 1 95 ? 26.987 -6.046 -14.095 1.00 48.97 95 ARG A CA 1
ATOM 748 C C . ARG A 1 95 ? 27.300 -5.531 -15.490 1.00 48.97 95 ARG A C 1
ATOM 750 O O . ARG A 1 95 ? 27.138 -6.290 -16.442 1.00 48.97 95 ARG A O 1
ATOM 757 N N . GLU A 1 96 ? 27.874 -4.342 -15.622 1.00 51.47 96 GLU A N 1
ATOM 758 C CA . GLU A 1 96 ? 28.615 -3.991 -16.835 1.00 51.47 96 GLU A CA 1
ATOM 759 C C . GLU A 1 96 ? 30.087 -4.365 -16.660 1.00 51.47 96 GLU A C 1
ATOM 761 O O . GLU A 1 96 ? 30.989 -3.536 -16.558 1.00 51.47 96 GLU A O 1
ATOM 766 N N . GLY A 1 97 ? 30.334 -5.679 -16.655 1.00 52.25 97 GLY A N 1
ATOM 767 C CA . GLY A 1 97 ? 31.635 -6.172 -17.077 1.00 52.25 97 GLY A CA 1
ATOM 768 C C . GLY A 1 97 ? 31.934 -5.583 -18.462 1.00 52.25 97 GLY A C 1
ATOM 769 O O . GLY A 1 97 ? 31.030 -5.519 -19.298 1.00 52.25 97 GLY A O 1
ATOM 770 N N . PRO A 1 98 ? 33.163 -5.117 -18.725 1.00 52.62 98 PRO A N 1
ATOM 771 C CA . PRO A 1 98 ? 33.492 -4.474 -19.981 1.00 52.62 98 PRO A CA 1
ATOM 772 C C . PRO A 1 98 ? 33.391 -5.464 -21.142 1.00 52.62 98 PRO A C 1
ATOM 774 O O . P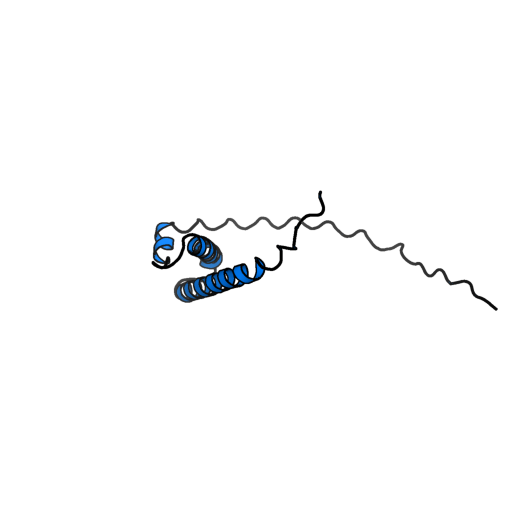RO A 1 98 ? 34.369 -6.107 -21.514 1.00 52.62 98 PRO A O 1
ATOM 777 N N . MET A 1 99 ? 32.220 -5.549 -21.764 1.00 56.34 99 MET A N 1
ATOM 778 C CA . MET A 1 99 ? 32.027 -6.245 -23.028 1.00 56.34 99 MET A CA 1
ATOM 779 C C . MET A 1 99 ? 32.496 -5.331 -24.165 1.00 56.34 99 MET A C 1
ATOM 781 O O . MET A 1 99 ? 31.724 -4.908 -25.018 1.00 56.34 99 MET A O 1
ATOM 785 N N . LYS A 1 100 ? 33.789 -4.988 -24.154 1.00 54.03 100 LYS A N 1
ATOM 786 C CA . LYS A 1 100 ? 34.463 -4.364 -25.293 1.00 54.03 100 LYS A CA 1
ATOM 787 C C . LYS A 1 100 ? 35.339 -5.400 -25.995 1.00 54.03 100 LYS A C 1
ATOM 789 O O . LYS A 1 100 ? 36.444 -5.712 -25.565 1.00 54.03 100 LYS A O 1
ATOM 794 N N . THR A 1 101 ? 34.756 -5.934 -27.067 1.00 56.72 101 THR A N 1
ATOM 795 C CA . THR A 1 101 ? 35.401 -6.198 -28.363 1.00 56.72 101 THR A CA 1
ATOM 796 C C . THR A 1 101 ? 36.673 -7.055 -28.362 1.00 56.72 101 THR A C 1
ATOM 798 O O . THR A 1 101 ? 37.783 -6.530 -28.374 1.00 56.72 101 THR A O 1
ATOM 801 N N . LEU A 1 102 ? 36.505 -8.374 -28.514 1.00 51.50 102 LEU A N 1
ATOM 802 C CA . LEU A 1 102 ? 37.438 -9.181 -29.305 1.00 51.50 102 LEU A CA 1
ATOM 803 C C . LEU A 1 102 ? 36.717 -9.576 -30.595 1.00 51.50 102 LEU A C 1
ATOM 805 O O . LEU A 1 102 ? 35.874 -10.469 -30.598 1.00 51.50 102 LEU A O 1
ATOM 809 N N . GLY A 1 103 ? 37.003 -8.847 -31.668 1.00 61.50 103 GLY A N 1
ATOM 810 C CA . GLY A 1 103 ? 36.418 -9.094 -32.978 1.00 61.50 103 GLY A CA 1
ATOM 811 C C . GLY A 1 103 ? 36.547 -7.887 -33.890 1.00 61.50 103 GLY A C 1
ATOM 812 O O . GLY A 1 103 ? 35.564 -7.187 -34.104 1.00 61.50 103 GLY A O 1
ATOM 813 N N . SER A 1 104 ? 37.757 -7.612 -34.375 1.00 48.16 104 SER A N 1
ATOM 814 C CA . SER A 1 104 ? 38.080 -7.699 -35.805 1.00 48.16 104 SER A CA 1
ATOM 815 C C . SER A 1 104 ? 39.552 -7.395 -36.057 1.00 48.16 104 SER A C 1
ATOM 817 O O . SER A 1 104 ? 40.148 -6.648 -35.252 1.00 48.16 104 SER A O 1
#

Foldseek 3Di:
DDDDDDPPDPDPDDDPDDDDDDDDPDDPQPDQDPPVVLVVLDDPPDDPVLSVQLSVQCRVCVVVQPDPSSVVSSVVSNVVSVVVVVVVVVVVPPPPPPPDDPDD

Organism: Homo sapiens (NCBI:txid9606)

Sequence (104 aa):
MAGGRLLLGGDFLSPPPLPPLPPPPLPPLPPPPPEPVLEQWRYSHESDWQWALRRSFICRHLHSYPGAALDQLLALSAAWTNHVFLGCSFHIEEREGPMKTLGS